Protein AF-A0A7C5DAD4-F1 (afdb_monomer)

Radius of gyration: 16.43 Å; Cα contacts (8 Å, |Δi|>4): 58; chains: 1; bounding box: 29×28×51 Å

pLDDT: mean 92.94, std 4.5, range [57.66, 98.0]

Structure (mmCIF, N/CA/C/O backbone):
data_AF-A0A7C5DAD4-F1
#
_entry.id   AF-A0A7C5DAD4-F1
#
loop_
_atom_site.group_PDB
_atom_site.id
_atom_site.type_symbol
_atom_site.label_atom_id
_atom_site.label_alt_id
_atom_site.label_comp_id
_atom_site.label_asym_id
_atom_site.label_entity_id
_atom_site.label_seq_id
_atom_site.pdbx_PDB_ins_code
_atom_site.Cartn_x
_atom_site.Cartn_y
_atom_site.Cartn_z
_atom_site.occupancy
_atom_site.B_iso_or_equiv
_atom_site.auth_seq_id
_atom_site.auth_comp_id
_atom_site.auth_asym_id
_atom_site.auth_atom_id
_atom_site.pdbx_PDB_model_num
ATOM 1 N N . MET A 1 1 ? 6.129 -1.739 25.523 1.00 57.66 1 MET A N 1
ATOM 2 C CA . MET A 1 1 ? 5.613 -1.923 24.150 1.00 57.66 1 MET A CA 1
ATOM 3 C C . MET A 1 1 ? 6.608 -1.270 23.211 1.00 57.66 1 MET A C 1
ATOM 5 O O . MET A 1 1 ? 6.773 -0.062 23.295 1.00 57.66 1 MET A O 1
ATOM 9 N N . SER A 1 2 ? 7.343 -2.049 22.423 1.00 83.50 2 SER A N 1
ATOM 10 C CA . SER A 1 2 ? 8.265 -1.529 21.406 1.00 83.50 2 SER A CA 1
ATOM 11 C C . SER A 1 2 ? 7.657 -1.712 20.017 1.00 83.50 2 SER A C 1
ATOM 13 O O . SER A 1 2 ? 6.907 -2.659 19.782 1.00 83.50 2 SER A O 1
ATOM 15 N N . VAL A 1 3 ? 7.971 -0.796 19.102 1.00 87.12 3 VAL A N 1
ATOM 16 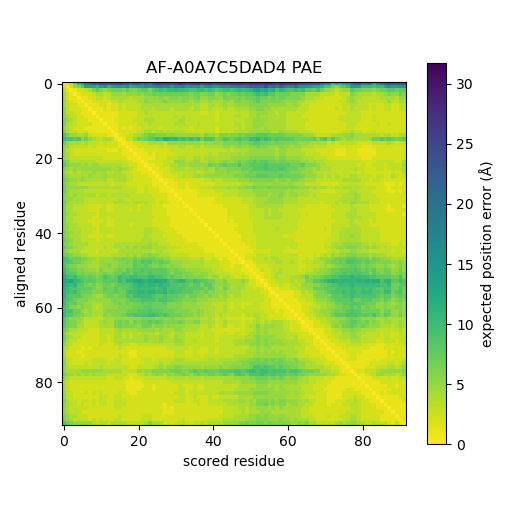C CA . VAL A 1 3 ? 7.656 -0.959 17.679 1.00 87.12 3 VAL A CA 1
ATOM 17 C C . VAL A 1 3 ? 8.612 -2.002 17.103 1.00 87.12 3 VAL A C 1
ATOM 19 O O . VAL A 1 3 ? 9.822 -1.901 17.299 1.00 87.12 3 VAL A O 1
ATOM 22 N N . ASN A 1 4 ? 8.076 -3.008 16.412 1.00 92.88 4 ASN A N 1
ATOM 23 C CA . ASN A 1 4 ? 8.861 -4.056 15.761 1.00 92.88 4 ASN A CA 1
ATOM 24 C C . ASN A 1 4 ? 8.712 -3.937 14.232 1.00 92.88 4 ASN A C 1
ATOM 26 O O . ASN A 1 4 ? 7.657 -4.310 13.711 1.00 92.88 4 ASN A O 1
ATOM 30 N N . PRO A 1 5 ? 9.717 -3.399 13.515 1.00 93.38 5 PRO A N 1
ATOM 31 C CA . PRO A 1 5 ? 9.660 -3.277 12.065 1.00 93.38 5 PRO A CA 1
ATOM 32 C C . PRO A 1 5 ? 9.837 -4.649 11.409 1.00 93.38 5 PRO A C 1
ATOM 34 O O . PRO A 1 5 ? 10.811 -5.356 11.664 1.00 93.38 5 PRO A O 1
ATOM 37 N N . LYS A 1 6 ? 8.905 -5.014 10.526 1.00 93.38 6 LYS A N 1
ATOM 38 C CA . LYS A 1 6 ? 8.984 -6.239 9.726 1.00 93.38 6 LYS A CA 1
ATOM 39 C C . LYS A 1 6 ? 8.820 -5.897 8.245 1.00 93.38 6 LYS A C 1
ATOM 41 O O . LYS A 1 6 ? 7.834 -5.240 7.912 1.00 93.38 6 LYS A O 1
ATOM 46 N N . PRO A 1 7 ? 9.729 -6.338 7.357 1.00 93.38 7 PRO A N 1
ATOM 47 C CA . PRO A 1 7 ? 9.493 -6.248 5.922 1.00 93.38 7 PRO A CA 1
ATOM 48 C C . PRO A 1 7 ? 8.306 -7.142 5.546 1.00 93.38 7 PRO A C 1
ATOM 50 O O . PRO A 1 7 ? 8.118 -8.213 6.130 1.00 93.38 7 PRO A O 1
ATOM 53 N N . GLN A 1 8 ? 7.486 -6.682 4.606 1.00 93.81 8 GLN A N 1
ATOM 54 C CA . GLN A 1 8 ? 6.267 -7.357 4.159 1.00 93.81 8 GLN A CA 1
ATOM 55 C C . GLN A 1 8 ? 6.152 -7.229 2.642 1.00 93.81 8 GLN A C 1
ATOM 57 O O . GLN A 1 8 ? 6.484 -6.181 2.087 1.00 93.81 8 GLN A O 1
ATOM 62 N N . THR A 1 9 ? 5.700 -8.294 1.983 1.00 93.75 9 THR A N 1
ATOM 63 C CA . THR A 1 9 ? 5.370 -8.269 0.555 1.00 93.75 9 THR A CA 1
ATOM 64 C C . THR A 1 9 ? 3.891 -7.944 0.386 1.00 93.75 9 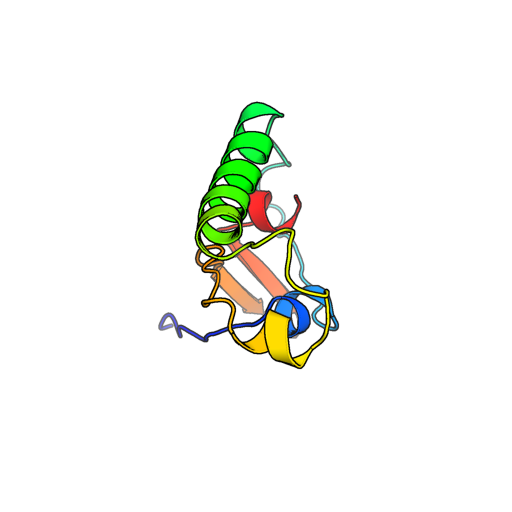THR A C 1
ATOM 66 O O . THR A 1 9 ? 3.098 -8.116 1.310 1.00 93.75 9 THR A O 1
ATOM 69 N N . ILE A 1 10 ? 3.488 -7.504 -0.805 1.00 92.69 10 ILE A N 1
ATOM 70 C CA . ILE A 1 10 ? 2.068 -7.263 -1.100 1.00 92.69 10 ILE A CA 1
ATOM 71 C C . ILE A 1 10 ? 1.245 -8.543 -0.913 1.00 92.69 10 ILE A C 1
ATOM 73 O O . ILE A 1 10 ? 0.166 -8.486 -0.329 1.00 92.69 10 ILE A O 1
ATOM 77 N N . ASP A 1 11 ? 1.796 -9.704 -1.277 1.00 92.81 11 ASP A N 1
ATOM 78 C CA . ASP A 1 11 ? 1.147 -10.999 -1.055 1.00 92.81 11 ASP A CA 1
ATOM 79 C C . ASP A 1 11 ? 0.956 -11.323 0.432 1.00 92.81 11 ASP A C 1
ATOM 81 O O . ASP A 1 11 ? -0.098 -11.824 0.823 1.00 92.81 11 ASP A O 1
ATOM 85 N N . SER A 1 12 ? 1.940 -11.031 1.294 1.00 92.50 12 SER A N 1
ATOM 86 C CA . SER A 1 12 ? 1.800 -11.292 2.735 1.00 92.50 12 SER A CA 1
ATOM 87 C C . SER A 1 12 ? 0.774 -10.363 3.382 1.00 92.50 12 SER A C 1
ATOM 89 O O . SER A 1 12 ? 0.033 -10.776 4.280 1.00 92.50 12 SER A O 1
ATOM 91 N N . VAL A 1 13 ? 0.713 -9.120 2.902 1.00 94.00 13 VAL A N 1
ATOM 92 C CA . VAL A 1 13 ? -0.254 -8.122 3.350 1.00 94.00 13 VAL A CA 1
ATOM 93 C C . VAL A 1 13 ? -1.663 -8.505 2.896 1.00 94.00 13 VAL A C 1
ATOM 95 O O . VAL A 1 13 ? -2.527 -8.732 3.732 1.00 94.00 13 VAL A O 1
ATOM 98 N N . PHE A 1 14 ? -1.915 -8.641 1.597 1.00 93.19 14 PHE A N 1
ATOM 99 C CA . PHE A 1 14 ? -3.280 -8.748 1.070 1.00 93.19 14 PHE A CA 1
ATOM 100 C C . PHE A 1 14 ? -3.754 -10.178 0.795 1.00 93.19 14 PHE A C 1
ATOM 102 O O . PHE A 1 14 ? -4.953 -10.395 0.637 1.00 93.19 14 PHE A O 1
ATOM 109 N N . GLY A 1 15 ? -2.855 -11.164 0.759 1.00 92.75 15 GLY A N 1
ATOM 110 C CA . GLY A 1 15 ? -3.196 -12.527 0.351 1.00 92.75 15 GLY A CA 1
ATOM 111 C C . GLY A 1 15 ? -3.963 -13.333 1.400 1.00 92.75 15 GLY A C 1
ATOM 112 O O . GLY A 1 15 ? -4.871 -14.077 1.048 1.00 92.75 15 GLY A O 1
ATOM 113 N N . ASN A 1 16 ? -3.610 -13.213 2.685 1.00 88.88 16 ASN A N 1
ATOM 114 C CA . ASN A 1 16 ? -4.198 -14.065 3.733 1.00 88.88 16 ASN A CA 1
ATOM 115 C C . ASN A 1 16 ? -4.384 -13.383 5.096 1.00 88.88 16 ASN A C 1
ATOM 117 O O . A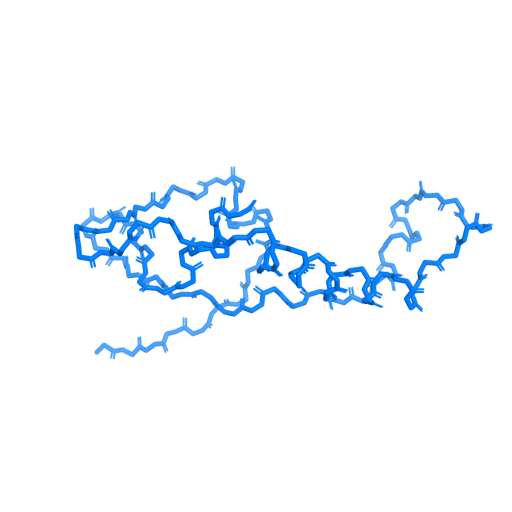SN A 1 16 ? -4.814 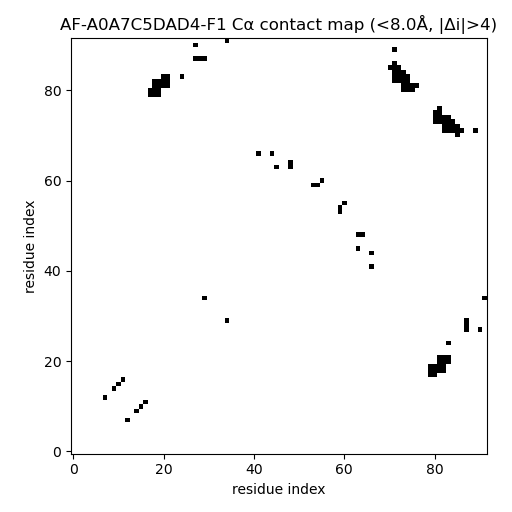-14.022 6.060 1.00 88.88 16 ASN A O 1
ATOM 121 N N . THR A 1 17 ? -4.065 -12.093 5.205 1.00 92.06 17 THR A N 1
ATOM 122 C CA . THR A 1 17 ? -4.136 -11.379 6.480 1.00 92.06 17 THR A CA 1
ATOM 123 C C . THR A 1 17 ? -5.429 -10.577 6.568 1.00 92.06 17 THR A C 1
ATOM 125 O O . THR A 1 17 ? -5.694 -9.687 5.764 1.00 92.06 17 THR A O 1
ATOM 128 N N . LYS A 1 18 ? -6.251 -10.877 7.579 1.00 94.94 18 LYS A N 1
ATOM 129 C CA . LYS A 1 18 ? -7.459 -10.100 7.868 1.00 94.94 18 LYS A CA 1
ATOM 130 C C . LYS A 1 18 ? -7.138 -8.948 8.814 1.00 94.94 18 LYS A C 1
ATOM 132 O O . LYS A 1 18 ? -6.777 -9.175 9.971 1.00 94.94 18 LYS A O 1
ATOM 137 N N . TYR A 1 19 ? -7.357 -7.730 8.334 1.00 96.00 19 TYR A N 1
ATOM 138 C CA . TYR A 1 19 ? -7.180 -6.508 9.109 1.00 96.00 19 TYR A CA 1
ATOM 139 C C . TYR A 1 19 ? -8.501 -5.961 9.635 1.00 96.00 19 TYR A C 1
ATOM 141 O O . TYR A 1 19 ? -9.574 -6.199 9.077 1.00 96.00 19 TYR A O 1
ATOM 149 N N . TYR A 1 20 ? -8.399 -5.211 10.723 1.00 96.25 20 TYR A N 1
ATOM 150 C CA . TYR A 1 20 ? -9.505 -4.524 11.368 1.00 96.25 20 TYR A CA 1
ATOM 151 C C . TYR A 1 20 ? -9.186 -3.033 11.475 1.00 96.25 20 TYR A C 1
ATOM 153 O O . TYR A 1 20 ? -8.032 -2.638 11.643 1.00 96.25 20 TYR A O 1
ATOM 161 N N . ILE A 1 21 ? -10.224 -2.211 11.392 1.00 94.56 21 ILE A N 1
ATOM 162 C CA . ILE A 1 21 ? -10.155 -0.764 11.591 1.00 94.56 21 ILE A CA 1
ATOM 163 C C . ILE A 1 21 ? -10.903 -0.473 12.887 1.00 94.56 21 ILE A C 1
ATOM 165 O O . ILE A 1 21 ? -12.014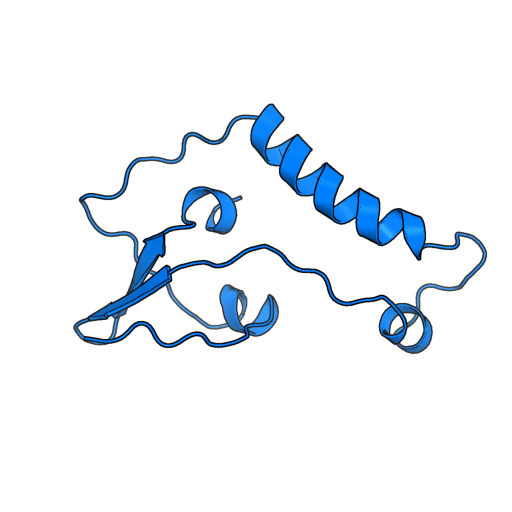 -0.968 13.085 1.00 94.56 21 ILE A O 1
ATOM 169 N N . ASP A 1 22 ? -10.261 0.257 13.791 1.00 93.81 22 ASP A N 1
ATOM 170 C CA . ASP A 1 22 ? -10.838 0.577 15.094 1.00 93.81 22 ASP A CA 1
ATOM 171 C C . ASP A 1 22 ? -11.743 1.819 15.017 1.00 93.81 22 ASP A C 1
ATOM 173 O O . ASP A 1 22 ? -11.624 2.628 14.098 1.00 93.81 22 ASP A O 1
ATOM 177 N N . PHE A 1 23 ? -12.639 1.998 15.987 1.00 92.50 23 PHE A N 1
ATOM 178 C CA . PHE A 1 23 ? -13.691 3.025 15.943 1.00 92.50 23 PHE A CA 1
ATOM 179 C C . PHE A 1 23 ? -13.160 4.469 15.914 1.00 92.50 23 PHE A C 1
ATOM 181 O O . PHE A 1 23 ? -13.873 5.377 15.493 1.00 92.50 23 PHE A O 1
ATOM 188 N N . TYR A 1 24 ? -11.932 4.700 16.391 1.00 90.88 24 TYR A N 1
ATOM 189 C CA . TYR A 1 24 ? -11.298 6.024 16.400 1.00 90.88 24 TYR A CA 1
ATOM 190 C C . TYR A 1 24 ? -10.637 6.388 15.065 1.00 90.88 24 TYR A C 1
ATOM 192 O O . TYR A 1 24 ? -10.205 7.530 14.886 1.00 90.88 24 TYR A O 1
ATOM 200 N N . GLN A 1 25 ? -10.517 5.436 14.138 1.00 93.94 25 GLN A N 1
ATOM 201 C CA . GLN A 1 25 ? -9.977 5.717 12.819 1.00 93.94 25 GLN A CA 1
ATOM 202 C C . GLN A 1 25 ? -10.964 6.538 11.994 1.00 93.94 25 GLN A C 1
ATOM 204 O O . GLN A 1 25 ? -12.181 6.363 12.055 1.00 93.94 25 GLN A O 1
ATOM 209 N N . ARG A 1 26 ? -10.424 7.459 11.196 1.00 94.06 26 ARG A N 1
ATOM 210 C CA . ARG A 1 26 ? -11.241 8.312 10.330 1.00 94.06 26 ARG A CA 1
ATOM 211 C C . ARG A 1 26 ? -11.682 7.542 9.090 1.00 94.06 26 ARG A C 1
ATOM 213 O O . ARG A 1 26 ? -11.019 6.610 8.641 1.00 94.06 26 ARG A O 1
ATOM 220 N N . GLU A 1 27 ? -12.781 7.994 8.502 1.00 95.06 27 GLU A N 1
ATOM 221 C CA . GLU A 1 27 ? -13.248 7.506 7.206 1.00 95.06 27 GLU A CA 1
ATOM 222 C C . GLU A 1 27 ? -12.195 7.688 6.107 1.00 95.06 27 GLU A C 1
ATOM 224 O O . GLU A 1 27 ? -11.284 8.519 6.206 1.00 95.06 27 GLU A O 1
ATOM 229 N N . TYR A 1 28 ? -12.367 6.954 5.009 1.00 96.19 28 TYR A N 1
ATOM 230 C CA . TYR A 1 28 ? -11.568 7.164 3.812 1.00 96.19 28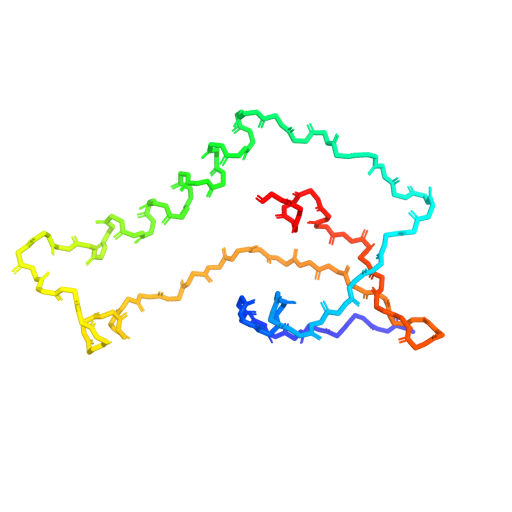 TYR A CA 1
ATOM 231 C C . TYR A 1 28 ? -11.753 8.597 3.279 1.00 96.19 28 TYR A C 1
ATOM 233 O O . TYR A 1 28 ? -12.879 9.074 3.122 1.00 96.19 28 TYR A O 1
ATOM 241 N N . LYS A 1 29 ? -10.649 9.314 3.045 1.00 96.62 29 LYS A N 1
ATOM 242 C CA . LYS A 1 29 ? -10.638 10.714 2.569 1.00 96.62 29 LYS A CA 1
ATOM 243 C C . LYS A 1 29 ? -9.644 10.951 1.438 1.00 96.62 29 LYS A C 1
ATOM 245 O O . LYS A 1 29 ? -9.503 12.094 0.992 1.00 96.62 29 LYS A O 1
ATOM 250 N N . TRP A 1 30 ? -8.936 9.918 0.981 1.00 97.19 30 TRP A N 1
ATOM 251 C CA . TRP A 1 30 ? -8.131 10.057 -0.222 1.00 97.19 30 TRP A CA 1
ATOM 252 C C . TRP A 1 30 ? -9.024 10.443 -1.406 1.00 97.19 30 TRP A C 1
ATOM 254 O O . TRP A 1 30 ? -10.167 10.013 -1.537 1.00 97.19 30 TRP A O 1
ATOM 264 N N . LYS A 1 31 ? -8.508 11.367 -2.210 1.00 97.50 31 LYS A N 1
ATOM 265 C CA . LYS A 1 31 ? -9.166 11.912 -3.394 1.00 97.50 31 LYS A CA 1
ATOM 266 C C . LYS A 1 31 ? -8.335 11.490 -4.591 1.00 97.50 31 LYS A C 1
ATOM 268 O O . LYS A 1 31 ? -7.189 11.086 -4.414 1.00 97.50 31 LYS A O 1
ATOM 273 N N . LYS A 1 32 ? -8.883 11.676 -5.790 1.00 97.56 32 LYS A N 1
ATOM 274 C CA . LYS A 1 32 ? -8.213 11.377 -7.058 1.00 97.56 32 LYS A CA 1
ATOM 275 C C . LYS A 1 32 ? -6.728 11.787 -7.069 1.00 97.56 32 LYS A C 1
ATOM 277 O O . LYS A 1 32 ? -5.893 10.923 -7.268 1.00 97.56 32 LYS A O 1
ATOM 282 N N . LEU A 1 33 ? -6.410 13.031 -6.695 1.00 98.00 33 LEU A N 1
ATOM 283 C CA . LEU A 1 33 ? -5.026 13.532 -6.643 1.00 98.00 33 LEU A CA 1
ATOM 284 C C . LEU A 1 33 ? -4.086 12.717 -5.734 1.00 98.00 33 LEU A C 1
ATOM 286 O O . LEU A 1 33 ? -2.912 12.568 -6.044 1.00 98.00 33 LEU A O 1
ATOM 290 N N . HIS A 1 34 ? -4.578 12.190 -4.608 1.00 96.75 34 HIS A N 1
ATOM 291 C CA . HIS A 1 34 ? -3.761 11.365 -3.711 1.00 96.75 34 HIS A CA 1
ATOM 292 C C . HIS A 1 34 ? -3.487 9.979 -4.312 1.00 96.75 34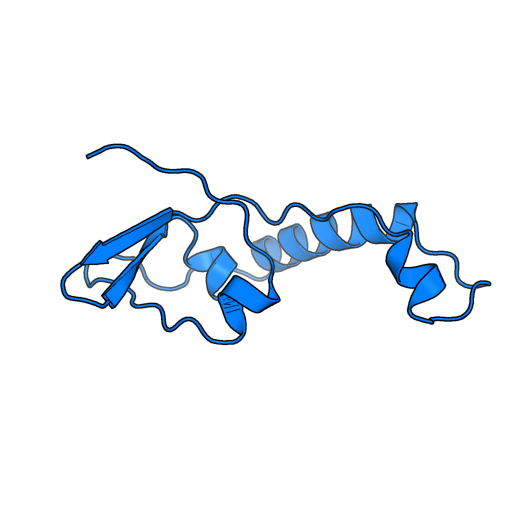 HIS A C 1
ATOM 294 O O . HIS A 1 34 ? -2.390 9.455 -4.157 1.00 96.75 34 HIS A O 1
ATOM 300 N N . VAL A 1 35 ? -4.477 9.401 -5.002 1.00 96.56 35 VAL A N 1
ATOM 301 C CA . VAL A 1 35 ? -4.331 8.109 -5.692 1.00 96.56 35 VAL A CA 1
ATOM 302 C C . VAL A 1 35 ? -3.419 8.254 -6.906 1.00 96.56 35 VAL A C 1
ATOM 304 O O . VAL A 1 35 ? -2.544 7.421 -7.101 1.00 96.56 35 VAL A O 1
ATOM 307 N N . GLU A 1 36 ? -3.583 9.326 -7.683 1.00 97.94 36 GLU A N 1
ATOM 308 C CA . GLU A 1 36 ? -2.699 9.657 -8.805 1.00 97.94 36 GLU A CA 1
ATOM 309 C C . GLU A 1 36 ? -1.257 9.797 -8.327 1.00 97.94 36 GLU A C 1
ATOM 311 O O . GLU A 1 36 ? -0.401 9.106 -8.850 1.00 97.94 36 GLU A O 1
ATOM 316 N N . SER A 1 37 ? -1.003 10.542 -7.246 1.00 95.88 37 SER A N 1
ATOM 317 C CA . SER A 1 37 ? 0.349 10.646 -6.683 1.00 95.88 37 SER A CA 1
ATOM 318 C C . SER A 1 37 ? 0.937 9.292 -6.266 1.00 95.88 37 SER A C 1
ATOM 320 O O . SER A 1 37 ? 2.125 9.067 -6.468 1.00 95.88 37 SER A O 1
ATOM 322 N N . LEU A 1 38 ? 0.134 8.384 -5.692 1.00 94.81 38 LEU A N 1
ATOM 323 C CA . LEU A 1 38 ? 0.602 7.032 -5.362 1.00 94.81 38 LEU A CA 1
ATOM 324 C C . LEU A 1 38 ? 0.966 6.242 -6.627 1.00 94.81 38 LEU A C 1
ATOM 326 O O . LEU A 1 38 ? 1.971 5.534 -6.642 1.00 94.81 38 LEU A O 1
ATOM 330 N N . LEU A 1 39 ? 0.133 6.326 -7.664 1.00 95.75 39 LEU A N 1
ATOM 331 C CA . LEU A 1 39 ? 0.384 5.655 -8.935 1.00 95.75 39 LEU A CA 1
ATOM 332 C C . LEU A 1 39 ? 1.609 6.242 -9.633 1.00 95.75 39 LEU A C 1
ATOM 334 O O . LEU A 1 39 ? 2.430 5.472 -10.114 1.00 95.75 39 LEU A O 1
ATOM 338 N N . ASP A 1 40 ? 1.765 7.563 -9.632 1.00 95.69 40 ASP A N 1
ATOM 339 C CA . ASP A 1 40 ? 2.909 8.263 -10.212 1.00 95.69 40 ASP A CA 1
ATOM 340 C C . ASP A 1 40 ? 4.220 7.795 -9.566 1.00 95.69 40 ASP A C 1
ATOM 342 O O . ASP A 1 40 ? 5.173 7.493 -10.279 1.00 95.69 40 ASP A O 1
ATOM 346 N N . ASP A 1 41 ? 4.262 7.627 -8.239 1.00 93.19 41 ASP A N 1
ATOM 347 C CA . ASP A 1 41 ? 5.439 7.093 -7.537 1.00 93.19 41 ASP A CA 1
ATOM 348 C C . ASP A 1 41 ? 5.782 5.654 -7.977 1.00 93.19 41 ASP A C 1
ATOM 350 O O . ASP A 1 41 ? 6.955 5.295 -8.134 1.00 93.19 41 ASP A O 1
ATOM 354 N N . ILE A 1 42 ? 4.763 4.813 -8.194 1.00 94.31 42 ILE A N 1
ATOM 355 C CA . ILE A 1 42 ? 4.936 3.431 -8.666 1.00 94.31 42 ILE A CA 1
ATOM 356 C C . ILE A 1 42 ? 5.408 3.423 -10.124 1.00 94.31 42 ILE A C 1
ATOM 358 O O . ILE A 1 42 ? 6.377 2.735 -10.456 1.00 94.31 42 ILE A O 1
ATOM 362 N N . PHE A 1 43 ? 4.749 4.195 -10.988 1.00 94.94 43 PHE A N 1
ATOM 363 C CA . PHE A 1 43 ? 5.072 4.272 -12.408 1.00 94.94 43 PHE A CA 1
ATOM 364 C C . PHE A 1 43 ? 6.443 4.884 -12.640 1.00 94.94 43 PHE A C 1
ATOM 366 O O . PHE A 1 43 ? 7.186 4.357 -13.454 1.00 94.94 43 PHE A O 1
ATOM 373 N N . TYR A 1 44 ? 6.839 5.893 -11.868 1.00 93.56 44 TYR A N 1
ATOM 374 C CA . TYR A 1 44 ? 8.175 6.472 -11.950 1.00 93.56 44 TYR A CA 1
ATOM 375 C C . TYR A 1 44 ? 9.268 5.408 -11.783 1.00 93.56 44 TYR A C 1
ATOM 377 O O . TYR A 1 44 ? 10.244 5.369 -12.535 1.00 93.56 44 TYR A O 1
ATOM 385 N N . LYS A 1 45 ? 9.097 4.497 -10.816 1.00 91.75 45 LYS A N 1
ATOM 386 C CA . LYS A 1 45 ? 10.045 3.399 -10.609 1.00 91.75 45 LYS A CA 1
ATOM 387 C C . LYS A 1 45 ? 9.984 2.371 -11.743 1.00 91.75 45 LYS A C 1
ATOM 389 O O . LYS A 1 45 ? 11.033 1.908 -12.186 1.00 91.75 45 LYS A O 1
ATOM 394 N N . PHE A 1 46 ? 8.780 2.052 -12.215 1.00 93.44 46 PHE A N 1
ATOM 395 C CA . PHE A 1 46 ? 8.553 1.117 -13.315 1.00 93.44 46 PHE A CA 1
ATOM 396 C C . PHE A 1 46 ? 9.142 1.608 -14.641 1.00 93.44 46 PHE A C 1
ATOM 398 O O . PHE A 1 46 ? 9.855 0.860 -15.302 1.00 93.44 46 PHE A O 1
ATOM 405 N N . GLU A 1 47 ? 8.905 2.862 -15.017 1.00 93.06 47 GLU A N 1
ATOM 406 C CA . GLU A 1 47 ? 9.377 3.468 -16.267 1.00 93.06 47 GLU A CA 1
ATOM 407 C C . GLU A 1 47 ? 10.905 3.500 -16.366 1.00 93.06 47 GLU A C 1
ATOM 409 O O . GLU A 1 47 ? 11.451 3.392 -17.461 1.00 93.06 47 GLU A O 1
ATOM 414 N N . GLY A 1 48 ? 11.606 3.586 -15.231 1.00 90.50 48 GLY A N 1
ATOM 415 C CA . GLY A 1 48 ? 13.067 3.514 -15.198 1.00 90.50 48 GLY A CA 1
ATOM 416 C C . GLY A 1 48 ? 13.645 2.138 -15.555 1.00 90.50 48 GLY A C 1
ATOM 417 O O . GLY A 1 48 ? 14.828 2.042 -15.876 1.00 90.50 48 GLY A O 1
ATOM 418 N N . GLU A 1 49 ? 12.841 1.077 -15.489 1.00 90.38 49 GLU A N 1
ATOM 419 C CA . GLU A 1 49 ? 13.275 -0.314 -15.694 1.00 90.38 49 GLU A CA 1
ATOM 420 C C . GLU A 1 49 ? 12.542 -0.997 -16.858 1.00 90.38 49 GLU A C 1
ATOM 422 O O . GLU A 1 49 ? 13.041 -1.962 -17.441 1.00 90.38 49 GLU A O 1
ATOM 427 N N . TYR A 1 50 ? 11.372 -0.481 -17.227 1.00 91.69 50 TYR A N 1
ATOM 428 C CA . TYR A 1 50 ? 10.553 -0.989 -18.311 1.00 91.69 50 TYR A CA 1
ATOM 429 C C . TYR A 1 50 ? 11.214 -0.768 -19.676 1.00 91.69 50 TYR A C 1
ATOM 431 O O . TYR A 1 50 ? 11.624 0.336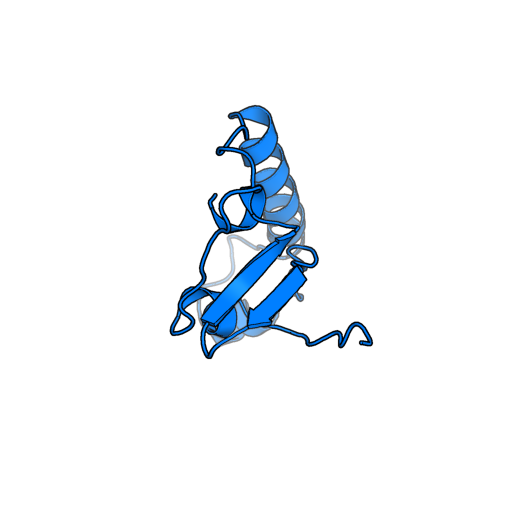 -20.032 1.00 91.69 50 TYR A O 1
ATOM 439 N N . ASN A 1 51 ? 11.256 -1.828 -20.485 1.00 90.75 51 ASN A N 1
ATOM 440 C CA . ASN A 1 51 ? 11.689 -1.768 -21.874 1.00 90.75 51 ASN A CA 1
ATOM 441 C C . ASN A 1 51 ? 10.632 -2.439 -22.763 1.00 90.75 51 ASN A C 1
ATOM 443 O O . ASN A 1 51 ? 10.455 -3.654 -22.663 1.00 90.75 51 ASN A O 1
ATOM 447 N N . PRO A 1 52 ? 9.971 -1.698 -23.671 1.00 91.62 52 PRO A N 1
ATOM 448 C CA . PRO A 1 52 ? 8.919 -2.250 -24.523 1.00 91.62 52 PRO A CA 1
ATOM 449 C C . PRO A 1 52 ? 9.420 -3.300 -25.529 1.00 91.62 52 PRO A C 1
ATOM 451 O O . PRO A 1 52 ? 8.608 -4.000 -26.123 1.00 91.62 52 PRO A O 1
ATOM 454 N N . ASN A 1 53 ? 10.736 -3.420 -25.735 1.00 94.19 53 ASN A N 1
ATOM 455 C CA . ASN A 1 53 ? 11.336 -4.416 -26.630 1.00 94.19 53 ASN A CA 1
ATOM 456 C C . ASN A 1 53 ? 11.661 -5.746 -25.929 1.00 94.19 53 ASN A C 1
ATOM 458 O O . ASN A 1 53 ? 12.267 -6.624 -26.540 1.00 94.19 53 ASN A O 1
ATOM 462 N N . VAL A 1 54 ? 11.342 -5.873 -24.639 1.00 89.94 54 VAL A N 1
ATOM 463 C CA . VAL A 1 54 ? 11.628 -7.061 -23.832 1.00 89.94 54 VAL A CA 1
ATOM 464 C C . VAL A 1 54 ? 10.327 -7.803 -23.547 1.00 89.94 54 VAL A C 1
ATOM 466 O O . VAL A 1 54 ? 9.349 -7.205 -23.105 1.00 89.94 54 VAL A O 1
ATOM 469 N N . ASP A 1 55 ? 10.332 -9.119 -23.760 1.00 91.94 55 ASP A N 1
ATOM 470 C CA . ASP A 1 55 ? 9.172 -9.962 -23.471 1.00 91.94 55 ASP A CA 1
ATOM 471 C C . ASP A 1 55 ? 8.824 -9.963 -21.976 1.00 91.94 55 ASP A C 1
ATOM 473 O O . ASP A 1 55 ? 9.694 -10.073 -21.104 1.00 91.94 55 ASP A O 1
ATOM 477 N N . VAL A 1 56 ? 7.526 -9.920 -21.677 1.00 90.19 56 VAL A N 1
ATOM 478 C CA . VAL A 1 56 ? 7.003 -9.988 -20.308 1.00 90.19 56 VAL A CA 1
ATOM 479 C C . VAL A 1 56 ? 7.028 -11.442 -19.828 1.00 90.19 56 VAL A C 1
ATOM 481 O O . VAL A 1 56 ? 6.102 -12.212 -20.074 1.00 90.19 56 VAL A O 1
ATOM 484 N N . ASN A 1 57 ? 8.107 -11.830 -19.146 1.00 92.25 57 ASN A N 1
ATOM 485 C CA . ASN A 1 57 ? 8.269 -13.144 -18.519 1.00 92.25 57 ASN A CA 1
ATOM 486 C C . ASN A 1 57 ? 8.880 -13.023 -17.113 1.00 92.25 57 ASN A C 1
ATOM 488 O O . ASN A 1 57 ? 9.410 -11.975 -16.739 1.00 92.25 57 ASN A O 1
ATOM 492 N N . THR A 1 58 ? 8.796 -14.096 -16.322 1.00 91.06 58 THR A N 1
ATOM 493 C CA . THR A 1 58 ? 9.240 -14.107 -14.919 1.00 91.06 58 THR A CA 1
ATOM 494 C C . THR A 1 58 ? 10.717 -13.748 -14.767 1.00 91.06 58 THR A C 1
ATOM 496 O O . THR A 1 58 ? 11.057 -13.000 -13.854 1.00 91.06 58 THR A O 1
ATOM 499 N N . ASP A 1 59 ? 11.582 -14.206 -15.676 1.00 91.88 59 ASP A N 1
ATOM 500 C CA . ASP A 1 59 ? 13.018 -13.914 -15.628 1.00 91.88 59 ASP A CA 1
ATOM 501 C C . ASP A 1 59 ? 13.293 -12.419 -15.817 1.00 91.88 59 ASP A C 1
ATOM 503 O O . ASP A 1 59 ? 14.073 -11.832 -15.067 1.00 91.88 59 ASP A O 1
ATOM 507 N N . ASN A 1 60 ? 12.623 -11.777 -16.773 1.00 91.12 60 ASN A N 1
ATOM 508 C CA . ASN A 1 60 ? 12.754 -10.343 -17.016 1.00 91.12 60 ASN A CA 1
ATOM 509 C C . ASN A 1 60 ? 12.145 -9.518 -15.876 1.00 91.12 60 ASN A C 1
ATOM 511 O O . ASN A 1 60 ? 12.775 -8.567 -15.421 1.00 91.12 60 ASN A O 1
ATOM 515 N N . ILE A 1 61 ? 10.977 -9.916 -15.356 1.00 88.88 61 ILE A N 1
ATOM 516 C CA . ILE A 1 61 ? 10.331 -9.260 -14.206 1.00 88.88 61 ILE A CA 1
ATOM 517 C C . ILE A 1 61 ? 11.198 -9.379 -12.945 1.00 88.88 61 ILE A C 1
ATOM 519 O O . ILE A 1 61 ? 11.283 -8.433 -12.168 1.00 88.88 61 ILE A O 1
ATOM 523 N N . SER A 1 62 ? 11.902 -10.499 -12.753 1.00 89.56 62 SER A N 1
ATOM 524 C CA . SER A 1 62 ? 12.767 -10.716 -11.582 1.00 89.56 62 SER A CA 1
ATOM 525 C C . SER A 1 62 ? 13.934 -9.724 -11.478 1.00 89.56 62 SER A C 1
ATOM 527 O O . SER A 1 62 ? 14.529 -9.579 -10.411 1.00 89.56 62 SER A O 1
ATOM 529 N N . ARG A 1 63 ? 14.263 -9.038 -12.582 1.00 88.94 63 ARG A N 1
ATOM 530 C CA . ARG A 1 63 ? 15.317 -8.017 -12.651 1.00 88.94 63 ARG A CA 1
ATOM 531 C C . ARG A 1 63 ? 14.842 -6.634 -12.220 1.00 88.94 63 ARG A C 1
ATOM 533 O O . ARG A 1 63 ? 15.687 -5.756 -12.053 1.00 88.94 63 ARG A O 1
ATOM 540 N N . PHE A 1 64 ? 13.534 -6.438 -12.061 1.00 90.94 64 PHE A N 1
ATOM 541 C CA . PHE A 1 64 ? 13.000 -5.176 -11.576 1.00 90.94 64 PHE A CA 1
ATOM 542 C C . PHE A 1 64 ? 13.437 -4.959 -10.123 1.00 90.94 64 PHE A C 1
ATOM 544 O O . PHE A 1 64 ? 13.519 -5.888 -9.314 1.00 90.94 64 PHE A O 1
ATOM 551 N N . GLY A 1 65 ? 13.752 -3.714 -9.793 1.00 88.44 65 GLY A N 1
ATOM 552 C CA . GLY A 1 65 ? 14.127 -3.290 -8.462 1.00 88.44 65 GLY A CA 1
ATOM 553 C C . GLY A 1 65 ? 12.973 -3.410 -7.471 1.00 88.44 65 GLY A C 1
ATOM 554 O O . GLY A 1 65 ? 11.806 -3.598 -7.812 1.00 88.44 65 GLY A O 1
ATOM 555 N N . TRP A 1 66 ? 13.311 -3.280 -6.192 1.00 88.75 66 TRP A N 1
ATOM 556 C CA . TRP A 1 66 ? 12.328 -3.369 -5.121 1.00 88.75 66 TRP A CA 1
ATOM 557 C C . TRP A 1 66 ? 11.478 -2.098 -5.081 1.00 88.75 66 TRP A C 1
ATOM 559 O O . TRP A 1 66 ? 12.007 -0.984 -5.109 1.00 88.75 66 TRP A O 1
ATOM 569 N N . TYR A 1 67 ? 10.164 -2.275 -4.960 1.00 91.12 67 TYR A N 1
ATOM 570 C CA . TYR A 1 67 ? 9.206 -1.189 -4.777 1.00 91.12 67 TYR A CA 1
ATOM 571 C C . TYR A 1 67 ? 8.956 -0.986 -3.288 1.00 91.12 67 TYR A C 1
ATOM 573 O O . TYR A 1 67 ? 8.653 -1.932 -2.558 1.00 91.12 67 TYR A O 1
ATOM 581 N N . TYR A 1 68 ? 9.059 0.259 -2.830 1.00 90.31 68 TYR A N 1
ATOM 582 C CA . TYR A 1 68 ? 8.777 0.618 -1.448 1.00 90.31 68 TYR A CA 1
ATOM 583 C C . TYR A 1 68 ? 7.453 1.379 -1.360 1.00 90.31 68 TYR A C 1
ATOM 585 O O . TYR A 1 68 ? 7.374 2.551 -1.710 1.00 90.31 68 TYR A O 1
ATOM 593 N N . LEU A 1 69 ? 6.413 0.715 -0.852 1.00 91.62 69 LEU A N 1
ATOM 594 C CA . LEU A 1 69 ? 5.056 1.268 -0.733 1.00 91.62 69 LEU A CA 1
ATOM 595 C C . LEU A 1 69 ? 4.772 1.851 0.659 1.00 91.62 69 LEU A C 1
ATOM 597 O O . LEU A 1 69 ? 3.640 1.807 1.147 1.00 91.62 69 LEU A O 1
ATOM 601 N N . ASN A 1 70 ? 5.804 2.421 1.290 1.00 91.38 70 ASN A N 1
ATOM 602 C CA . ASN A 1 70 ? 5.776 3.012 2.630 1.00 91.38 70 ASN A CA 1
ATOM 603 C C . ASN A 1 70 ? 5.407 2.046 3.777 1.00 91.38 70 ASN A C 1
ATOM 605 O O . ASN A 1 70 ? 4.932 0.928 3.586 1.00 91.38 70 ASN A O 1
ATOM 609 N N . THR A 1 71 ? 5.632 2.487 5.016 1.00 94.12 71 THR A N 1
ATOM 610 C CA . THR A 1 71 ? 5.299 1.724 6.226 1.00 94.12 71 THR A CA 1
ATOM 611 C C . THR A 1 71 ? 3.820 1.825 6.582 1.00 94.12 71 THR A C 1
ATOM 613 O O . THR A 1 71 ? 3.188 2.865 6.408 1.00 94.12 71 THR A O 1
ATOM 616 N N . TYR A 1 72 ? 3.264 0.753 7.134 1.00 95.19 72 TYR A N 1
ATOM 617 C CA . TYR A 1 72 ? 1.972 0.761 7.814 1.00 95.19 72 TYR A CA 1
ATOM 618 C C . TYR A 1 72 ? 2.179 0.249 9.239 1.00 95.19 72 TYR A C 1
ATOM 620 O O . TYR A 1 72 ? 3.104 -0.526 9.499 1.00 95.19 72 TYR A O 1
ATOM 628 N N . VAL A 1 73 ? 1.351 0.704 10.176 1.00 95.50 73 VAL A N 1
ATOM 629 C CA . VAL A 1 73 ? 1.485 0.328 11.588 1.00 95.50 73 VAL A CA 1
ATOM 630 C C . VAL A 1 73 ? 0.283 -0.493 11.990 1.00 95.50 73 VAL A C 1
ATOM 632 O O . VAL A 1 73 ? -0.858 -0.100 11.754 1.00 95.50 73 VAL A O 1
ATOM 635 N N . THR A 1 74 ? 0.545 -1.622 12.639 1.00 95.50 74 THR A N 1
ATOM 636 C CA . THR A 1 74 ? -0.500 -2.493 13.166 1.00 95.50 74 THR A CA 1
ATOM 637 C C . THR A 1 74 ? -0.361 -2.707 14.657 1.00 95.50 74 THR A C 1
ATOM 639 O O . THR A 1 74 ? 0.750 -2.735 15.185 1.00 95.50 74 THR A O 1
ATOM 642 N N . ASN A 1 75 ? -1.485 -2.973 15.311 1.00 94.69 75 ASN A N 1
ATOM 643 C CA . ASN A 1 75 ? -1.530 -3.482 16.670 1.00 94.69 75 ASN A CA 1
ATOM 644 C C . ASN A 1 75 ? -2.234 -4.842 16.691 1.00 94.69 75 ASN A C 1
ATOM 646 O O . ASN A 1 75 ? -3.325 -4.987 16.141 1.00 94.69 75 ASN A O 1
ATOM 650 N N . GLN A 1 76 ? -1.627 -5.837 17.334 1.00 94.12 76 GLN A N 1
ATOM 651 C CA . GLN A 1 76 ? -2.265 -7.131 17.540 1.00 94.12 76 GLN A CA 1
ATOM 652 C C . GLN A 1 76 ? -2.939 -7.139 18.911 1.00 94.12 76 GLN A C 1
ATOM 654 O O . GLN A 1 76 ? -2.270 -7.098 19.942 1.00 94.12 76 GLN A O 1
ATOM 659 N N . TYR A 1 77 ? -4.267 -7.209 18.925 1.00 93.75 77 TYR A N 1
ATOM 660 C CA . TYR A 1 77 ? -5.058 -7.211 20.151 1.00 93.75 77 TYR A CA 1
ATOM 661 C C . TYR A 1 77 ? -6.176 -8.246 20.066 1.00 93.75 77 TYR A C 1
ATOM 663 O O . TYR A 1 77 ? -6.910 -8.299 19.081 1.00 93.75 77 TYR A O 1
ATOM 671 N N . SER A 1 78 ? -6.303 -9.089 21.095 1.00 94.44 78 SER A N 1
ATOM 672 C CA . SER A 1 78 ? -7.330 -10.144 21.172 1.00 94.44 78 SER A CA 1
ATOM 673 C C . SER A 1 78 ? -7.418 -11.015 19.905 1.00 94.44 78 SER A C 1
ATOM 675 O O . SER A 1 78 ? -8.500 -11.271 19.382 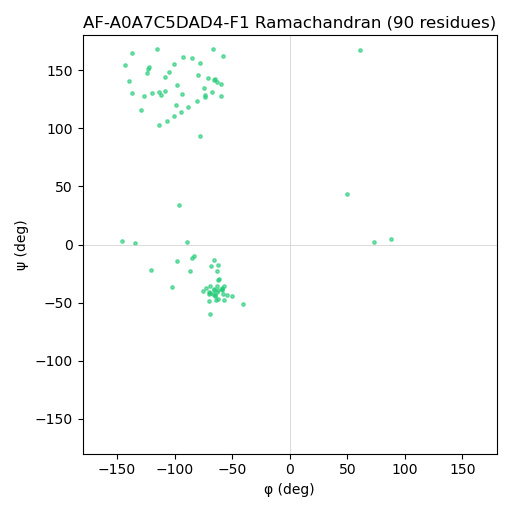1.00 94.44 78 SER A O 1
ATOM 677 N N . GLY A 1 79 ? -6.262 -11.420 19.361 1.00 93.50 79 GLY A N 1
ATOM 678 C CA . GLY A 1 79 ? -6.172 -12.253 18.152 1.00 93.50 79 GLY A CA 1
ATOM 679 C C . GLY A 1 79 ? -6.500 -11.539 16.833 1.00 93.50 79 GLY A C 1
ATOM 680 O O . GLY A 1 79 ? -6.471 -12.170 15.781 1.00 93.50 79 GLY A O 1
ATOM 681 N N . LYS A 1 80 ? -6.786 -10.235 16.863 1.00 95.25 80 LYS A N 1
ATOM 682 C CA . LYS A 1 80 ? -7.085 -9.415 15.684 1.00 95.25 80 LYS A CA 1
ATOM 683 C C . LYS A 1 80 ? -5.929 -8.467 15.382 1.00 95.25 80 LYS A C 1
ATOM 685 O O . LYS A 1 80 ? -5.290 -7.953 16.299 1.00 95.25 80 LYS A O 1
ATOM 690 N N . MET A 1 81 ? -5.675 -8.234 14.097 1.00 95.56 81 MET A N 1
ATOM 691 C CA . MET A 1 81 ? -4.667 -7.286 13.629 1.00 95.56 81 MET A CA 1
ATOM 692 C C . MET A 1 81 ? -5.350 -5.982 13.217 1.00 95.56 81 MET A C 1
ATOM 694 O O . MET A 1 81 ? -6.085 -5.947 12.234 1.00 95.56 81 MET A O 1
ATOM 698 N N . PHE A 1 82 ? -5.137 -4.921 13.986 1.00 96.56 82 PHE A N 1
ATOM 699 C CA . PHE A 1 82 ? -5.731 -3.609 13.746 1.00 96.56 82 PHE A CA 1
ATOM 700 C C . PHE A 1 82 ? -4.756 -2.700 13.016 1.00 96.56 82 PHE A C 1
ATOM 702 O O . PHE A 1 82 ? -3.585 -2.652 13.388 1.00 96.56 82 PHE A O 1
ATOM 709 N N . ILE A 1 83 ? -5.236 -1.956 12.023 1.00 96.25 83 ILE A N 1
ATOM 710 C CA . ILE A 1 83 ? -4.462 -0.898 11.370 1.00 96.25 83 ILE A CA 1
ATOM 711 C C . ILE A 1 83 ? -4.516 0.353 12.251 1.00 96.25 83 ILE A C 1
ATOM 713 O O . ILE A 1 83 ? -5.590 0.846 12.592 1.00 96.25 83 ILE A O 1
ATOM 717 N N . VAL A 1 84 ? -3.342 0.851 12.632 1.00 95.06 84 VAL A N 1
ATOM 718 C CA . VAL A 1 84 ? -3.162 2.055 13.456 1.00 95.06 84 VAL A CA 1
ATOM 719 C C . VAL A 1 84 ? -2.745 3.244 12.592 1.00 95.06 84 VAL A C 1
ATOM 721 O O . VAL A 1 84 ? -3.198 4.359 12.836 1.00 95.06 84 VAL A O 1
ATOM 724 N N . ASP A 1 85 ? -1.929 3.002 11.565 1.00 95.06 85 ASP A N 1
ATOM 725 C CA . ASP A 1 85 ? -1.506 4.005 10.586 1.00 95.06 85 ASP A CA 1
ATOM 726 C C . ASP A 1 85 ? -1.397 3.395 9.180 1.00 95.06 85 ASP A C 1
ATOM 728 O O . ASP A 1 85 ? -1.193 2.188 9.025 1.00 95.06 85 ASP A O 1
ATOM 732 N N . GLY A 1 86 ? -1.539 4.235 8.152 1.00 94.38 86 GLY A N 1
ATOM 733 C CA . GLY A 1 86 ? -1.471 3.833 6.745 1.00 94.38 86 GLY A CA 1
ATOM 734 C C . GLY A 1 86 ? -2.802 3.385 6.133 1.00 94.38 86 GLY A C 1
ATOM 735 O O . GLY A 1 86 ? -2.823 3.009 4.965 1.00 94.38 86 GLY A O 1
ATOM 736 N N . GLN A 1 87 ? -3.921 3.471 6.866 1.00 95.12 87 GLN A N 1
ATOM 737 C CA . GLN A 1 87 ? -5.243 2.988 6.432 1.00 95.12 87 GLN A CA 1
ATOM 738 C C . GLN A 1 87 ? -5.667 3.476 5.039 1.00 95.12 87 GLN A C 1
ATOM 740 O O . GLN A 1 87 ? -6.184 2.689 4.255 1.00 95.12 87 GLN A O 1
ATOM 745 N N . GLN A 1 88 ? -5.479 4.760 4.723 1.00 95.00 88 GLN A N 1
ATOM 746 C CA . GLN A 1 88 ? -5.921 5.328 3.441 1.00 95.00 88 GLN A CA 1
ATOM 747 C C . GLN A 1 88 ? -5.196 4.661 2.263 1.00 95.00 88 GLN A C 1
ATOM 749 O O . GLN A 1 88 ? -5.834 4.207 1.319 1.00 95.00 88 GLN A O 1
ATOM 754 N N . ARG A 1 89 ? -3.869 4.522 2.369 1.00 94.75 89 ARG A N 1
ATOM 755 C CA . ARG A 1 89 ? -3.054 3.824 1.371 1.00 94.75 89 ARG A CA 1
ATOM 756 C C . ARG A 1 89 ? -3.386 2.338 1.320 1.00 94.75 89 ARG A C 1
ATOM 758 O O . ARG A 1 89 ? -3.468 1.779 0.245 1.00 94.75 89 ARG A O 1
ATOM 765 N N . PHE A 1 90 ? -3.620 1.725 2.478 1.00 93.56 90 PHE A N 1
ATOM 766 C CA . PHE A 1 90 ? -4.006 0.320 2.586 1.00 93.56 90 PHE A CA 1
ATOM 767 C C . PHE A 1 90 ? -5.355 0.012 1.910 1.00 93.56 90 PHE A C 1
ATOM 769 O O . PHE A 1 90 ? -5.579 -1.105 1.464 1.00 93.56 90 PHE A O 1
ATOM 776 N N . THR A 1 91 ? -6.266 0.988 1.883 1.00 93.56 91 THR A N 1
ATOM 777 C CA . THR A 1 91 ? -7.624 0.845 1.326 1.00 93.56 91 THR A CA 1
ATOM 778 C C . THR A 1 91 ? -7.684 1.112 -0.181 1.00 93.56 91 THR A C 1
ATOM 780 O O . THR A 1 91 ? -8.648 0.697 -0.817 1.00 93.56 91 THR A O 1
ATOM 783 N N . THR A 1 92 ? -6.715 1.859 -0.718 1.00 91.38 92 THR A N 1
ATOM 784 C CA . THR A 1 92 ? -6.682 2.296 -2.124 1.00 91.38 92 THR A CA 1
ATOM 785 C C . THR A 1 92 ? -6.259 1.153 -3.027 1.00 91.38 92 THR A C 1
ATOM 787 O O . THR A 1 92 ? -6.910 0.994 -4.081 1.00 91.38 92 THR A O 1
#

Organism: NCBI:txid2052148

Mean predicted aligned error: 4.07 Å

InterPro domains:
  IPR004919 GmrSD restriction endonucleases, N-terminal domain [PF03235] (13-92)

Sequence (92 aa):
MSVNPKPQTIDSVFGNTKYYIDFYQREYKWKKLHVESLLDDIFYKFEGEYNPNVDVNTDNISRFGWYYLNTYVTNQYSGKMFIVDGQQRFTT

Foldseek 3Di:
DDFDDDDDDPCRLPVDADEDEDPPDDDQDDDPVNVVVLVCLVVVQVVVQDDPVDDDDPVSVVPRDDDDSDDWDWDQDPNHIYTPDDVNVSVD

Solvent-accessible surface area (backbone atoms only — not comparable to full-atom values): 6252 Å² total; per-residue (Å²): 140,80,92,79,93,72,94,79,52,71,60,65,53,71,67,81,54,75,75,41,79,55,92,86,60,77,75,88,74,81,47,70,72,56,54,49,51,53,49,49,59,53,46,57,60,44,62,76,70,62,52,95,90,54,76,95,43,71,74,59,58,68,70,55,78,89,83,82,87,73,82,66,41,71,46,82,53,97,94,39,40,28,54,75,41,47,58,61,73,75,72,106

Secondary structure (DSSP, 8-state):
---------HHHHHTTPPEEE-TTSPPP---HHHHHHHHHHHHHHHHTT--TTS---HHHHTTSPPP-----EEEEETTEEEEEE-HHHHH-